Protein AF-A0A9D7FBW6-F1 (afdb_monomer_lite)

pLDDT: mean 86.37, std 13.28, range [43.0, 98.12]

Organism: NCBI:txid2954373

Structure (mmCIF, N/CA/C/O backbone):
data_AF-A0A9D7FBW6-F1
#
_entry.id   AF-A0A9D7FBW6-F1
#
loop_
_atom_site.group_PDB
_atom_site.id
_atom_site.type_symbol
_atom_site.label_atom_id
_atom_site.label_alt_id
_atom_site.label_comp_id
_atom_site.label_asym_id
_atom_site.label_entity_id
_atom_site.label_seq_id
_atom_site.pdbx_PDB_ins_code
_atom_site.Cartn_x
_atom_site.Cartn_y
_atom_site.Cartn_z
_atom_site.occupancy
_atom_site.B_iso_or_equiv
_atom_site.auth_seq_id
_atom_site.auth_comp_id
_atom_site.auth_asym_id
_atom_site.auth_atom_id
_atom_site.pdbx_PDB_model_num
ATOM 1 N N . MET A 1 1 ? -40.666 -3.363 36.507 1.00 74.50 1 MET A N 1
ATOM 2 C CA . MET A 1 1 ? -39.398 -3.289 37.271 1.00 74.50 1 MET A CA 1
ATOM 3 C C . MET A 1 1 ? -39.360 -4.441 38.261 1.00 74.50 1 MET A C 1
ATOM 5 O O . MET A 1 1 ? -40.333 -4.616 38.982 1.00 74.50 1 MET A O 1
ATOM 9 N N . SER A 1 2 ? -38.295 -5.245 38.269 1.00 89.31 2 SER A N 1
ATOM 10 C CA . SER A 1 2 ? -38.142 -6.393 39.184 1.00 89.31 2 SER A CA 1
ATOM 11 C C . SER A 1 2 ? -36.903 -6.223 40.062 1.00 89.31 2 SER A C 1
ATOM 13 O O . SER A 1 2 ? -35.940 -5.579 39.654 1.00 89.31 2 SER A O 1
ATOM 15 N N . LEU A 1 3 ? -36.913 -6.765 41.280 1.00 92.81 3 LEU A N 1
ATOM 16 C CA . LEU A 1 3 ? -35.706 -6.836 42.105 1.00 92.81 3 LEU A CA 1
ATOM 17 C C . LEU A 1 3 ? -34.850 -8.021 41.649 1.00 92.81 3 LEU A C 1
ATOM 19 O O . LEU A 1 3 ? -35.358 -9.124 41.463 1.00 92.81 3 LEU A O 1
ATOM 23 N N . ALA A 1 4 ? -33.549 -7.793 41.482 1.00 94.25 4 ALA A N 1
ATOM 24 C CA . ALA A 1 4 ? -32.591 -8.817 41.085 1.00 94.25 4 ALA A CA 1
ATOM 25 C C . ALA A 1 4 ? -31.288 -8.710 41.879 1.00 94.25 4 ALA A C 1
ATOM 27 O O . ALA A 1 4 ? -30.944 -7.649 42.395 1.00 94.25 4 ALA A O 1
ATOM 28 N N . THR A 1 5 ? -30.537 -9.805 41.937 1.00 96.81 5 THR A N 1
ATOM 29 C CA . THR A 1 5 ? -29.216 -9.857 42.571 1.00 96.81 5 THR A CA 1
ATOM 30 C C . THR A 1 5 ? -28.131 -9.621 41.526 1.00 96.81 5 THR A C 1
ATOM 32 O O . THR A 1 5 ? -28.126 -10.255 40.470 1.00 96.81 5 THR A O 1
ATOM 35 N N . CYS A 1 6 ? -27.215 -8.692 41.794 1.00 96.38 6 CYS A N 1
ATOM 36 C CA . CYS A 1 6 ? -26.086 -8.412 40.914 1.00 96.38 6 CYS A CA 1
ATOM 37 C C . CYS A 1 6 ? -25.123 -9.604 40.885 1.00 96.38 6 CYS A C 1
ATOM 39 O O . CYS A 1 6 ? -24.590 -9.982 41.927 1.00 96.38 6 CYS A O 1
ATOM 41 N N . SER A 1 7 ? -24.809 -10.123 39.696 1.00 95.69 7 SER A N 1
ATOM 42 C CA . SER A 1 7 ? -23.882 -11.256 39.544 1.00 95.69 7 SER A CA 1
ATOM 43 C C . SER A 1 7 ? -22.417 -10.933 39.877 1.00 95.69 7 SER A C 1
ATOM 45 O O . SER A 1 7 ? -21.581 -11.825 39.853 1.00 95.69 7 SER A O 1
ATOM 47 N N . THR A 1 8 ? -22.077 -9.664 40.132 1.00 96.12 8 THR A N 1
ATOM 48 C CA . THR A 1 8 ? -20.700 -9.220 40.420 1.00 96.12 8 THR A CA 1
ATOM 49 C C . THR A 1 8 ? -20.472 -8.894 41.892 1.00 96.12 8 THR A C 1
ATOM 51 O O . THR A 1 8 ? -19.405 -9.192 42.409 1.00 96.12 8 THR A O 1
ATOM 54 N N . CYS A 1 9 ? -21.433 -8.254 42.566 1.00 96.50 9 CYS A N 1
ATOM 55 C CA . CYS A 1 9 ? -21.274 -7.836 43.965 1.00 96.50 9 CYS A CA 1
ATOM 56 C C . CYS A 1 9 ? -22.285 -8.460 44.930 1.00 96.50 9 CYS A C 1
ATOM 58 O O . CYS A 1 9 ? -22.212 -8.185 46.119 1.00 96.50 9 CYS A O 1
ATOM 60 N N . GLY A 1 10 ? -23.261 -9.233 44.445 1.00 95.50 10 GLY A N 1
ATOM 61 C CA . GLY A 1 10 ? -24.286 -9.850 45.293 1.00 95.50 10 GLY A CA 1
ATOM 62 C C . GLY A 1 10 ? -25.357 -8.891 45.831 1.00 95.50 10 GLY A C 1
ATOM 63 O O . GLY A 1 10 ? -26.337 -9.344 46.412 1.00 95.50 10 GLY A O 1
ATOM 64 N N . ASN A 1 11 ? -25.241 -7.577 45.609 1.00 95.94 11 ASN A N 1
ATOM 65 C CA . ASN A 1 11 ? -26.254 -6.623 46.065 1.00 95.94 11 ASN A CA 1
ATOM 66 C C . ASN A 1 11 ? -27.543 -6.724 45.246 1.00 95.94 11 ASN A C 1
ATOM 68 O O . ASN A 1 11 ? -27.515 -6.928 44.026 1.00 95.94 11 ASN A O 1
ATOM 72 N N . ARG A 1 12 ? -28.679 -6.494 45.912 1.00 96.00 12 ARG A N 1
ATOM 73 C CA . ARG A 1 12 ? -29.970 -6.321 45.242 1.00 96.00 12 ARG A CA 1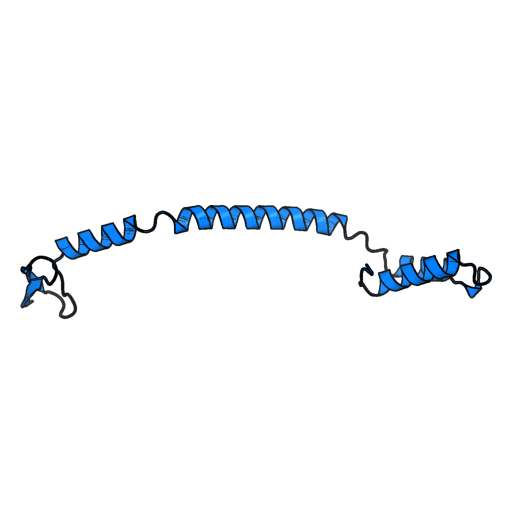
ATOM 74 C C . ARG A 1 12 ? -29.996 -4.986 44.496 1.00 96.00 12 ARG A C 1
ATOM 76 O O . ARG A 1 12 ? -29.521 -3.974 45.006 1.00 96.00 12 ARG A O 1
ATOM 83 N N . TYR A 1 13 ? -30.544 -4.982 43.289 1.00 95.75 13 TYR A N 1
ATOM 84 C CA . TYR A 1 13 ? -30.757 -3.779 42.489 1.00 95.75 13 TYR A CA 1
ATOM 85 C C . TYR A 1 13 ? -32.081 -3.867 41.731 1.00 95.75 13 TYR A C 1
ATOM 87 O O . TYR A 1 13 ? -32.627 -4.951 41.508 1.00 95.75 13 TYR A O 1
ATOM 95 N N . GLN A 1 14 ? -32.592 -2.707 41.330 1.00 95.38 14 GLN A N 1
ATOM 96 C CA . GLN A 1 14 ? -33.779 -2.612 40.497 1.00 95.38 14 GLN A CA 1
ATOM 97 C C . GLN A 1 14 ? -33.410 -2.931 39.047 1.00 95.38 14 GLN A C 1
ATOM 99 O O . GLN A 1 14 ? -32.649 -2.207 38.404 1.00 95.38 14 GLN A O 1
ATOM 104 N N . ARG A 1 15 ? -33.942 -4.042 38.546 1.00 93.25 15 ARG A N 1
ATOM 105 C CA . ARG A 1 15 ? -33.847 -4.463 37.155 1.00 93.25 15 ARG A CA 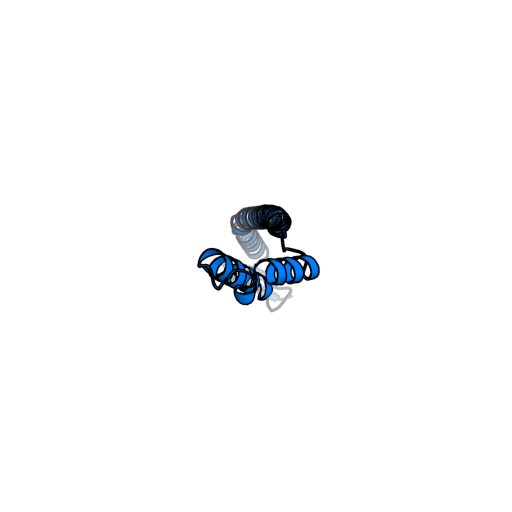1
ATOM 106 C C . ARG A 1 15 ? -35.001 -3.825 36.382 1.00 93.25 15 ARG A C 1
ATOM 108 O O . ARG A 1 15 ? -36.161 -4.235 36.495 1.00 93.25 15 ARG A O 1
ATOM 115 N N . ASP A 1 16 ? -34.665 -2.786 35.634 1.00 92.75 16 ASP A N 1
ATOM 116 C CA . ASP A 1 16 ? -35.532 -2.136 34.650 1.00 92.75 16 ASP A CA 1
ATOM 117 C C . ASP A 1 16 ? -35.657 -2.978 33.375 1.00 92.75 16 ASP A C 1
ATOM 119 O O . ASP A 1 16 ? -36.758 -3.120 32.863 1.00 92.75 16 ASP A O 1
ATOM 123 N N . GLU A 1 17 ? -34.572 -3.634 32.956 1.00 92.12 17 GLU A N 1
ATOM 124 C CA . GLU A 1 17 ? -34.529 -4.452 31.739 1.00 92.12 17 GLU A CA 1
ATOM 125 C C . GLU A 1 17 ? -34.128 -5.916 32.008 1.00 92.12 17 GLU A C 1
ATOM 127 O O . GLU A 1 17 ? -33.170 -6.160 32.754 1.00 92.12 17 GLU A O 1
ATOM 132 N N . PRO A 1 18 ? -34.777 -6.917 31.377 1.00 91.12 18 PRO A N 1
ATOM 133 C CA . PRO A 1 18 ? -34.573 -8.339 31.677 1.00 91.12 18 PRO A CA 1
ATOM 134 C C . PRO A 1 18 ? -33.146 -8.831 31.396 1.00 91.12 18 PRO A C 1
ATOM 136 O O . PRO A 1 18 ? -32.655 -9.735 32.072 1.00 91.12 18 PRO A O 1
ATOM 139 N N . TRP A 1 19 ? -32.451 -8.215 30.439 1.00 92.25 19 TRP A N 1
ATOM 140 C CA . TRP A 1 19 ? -31.085 -8.577 30.055 1.00 92.25 19 TRP A CA 1
ATOM 141 C C . TRP A 1 19 ? -30.011 -8.042 31.015 1.00 92.25 19 TRP A C 1
ATOM 143 O O . TRP A 1 19 ? -28.859 -8.486 30.955 1.00 92.25 19 TRP A O 1
ATOM 153 N N . LYS A 1 20 ? -30.338 -7.109 31.922 1.00 92.31 20 LYS A N 1
ATOM 154 C CA . LYS A 1 20 ? -29.354 -6.586 32.877 1.00 92.31 20 LYS A CA 1
ATOM 155 C C . LYS A 1 20 ? -29.056 -7.634 33.939 1.00 92.31 20 LYS A C 1
ATOM 157 O O . LYS A 1 20 ? -29.939 -8.016 34.705 1.00 92.31 20 LYS A O 1
ATOM 162 N N . ARG A 1 21 ? -27.789 -8.049 34.012 1.00 94.56 21 ARG A N 1
ATOM 163 C CA . ARG A 1 21 ? -27.267 -9.032 34.985 1.00 94.56 21 ARG A CA 1
ATOM 164 C C . ARG A 1 21 ? -26.493 -8.401 36.149 1.00 94.56 21 ARG A C 1
ATOM 166 O O . ARG A 1 21 ? -26.256 -9.054 37.162 1.00 94.56 21 ARG A O 1
ATOM 173 N N . THR A 1 22 ? -26.091 -7.139 36.011 1.00 95.81 22 THR A N 1
ATOM 174 C CA . THR A 1 22 ? -25.280 -6.414 36.995 1.00 95.81 22 THR A CA 1
ATOM 175 C C . THR A 1 22 ? -25.927 -5.089 37.380 1.00 95.81 22 THR A C 1
ATOM 177 O O . THR A 1 22 ? -26.669 -4.491 36.600 1.00 95.81 22 THR A O 1
ATOM 180 N N . CYS A 1 23 ? -25.633 -4.617 38.592 1.00 95.44 23 CYS A N 1
ATOM 181 C CA . CYS A 1 23 ? -26.073 -3.304 39.049 1.00 95.44 23 CYS A CA 1
ATOM 182 C C . CYS A 1 23 ? -25.304 -2.174 38.338 1.00 95.44 23 CYS A C 1
ATOM 184 O O . CYS A 1 23 ? -24.183 -2.364 37.852 1.00 95.44 23 CYS A O 1
ATOM 186 N N . LEU A 1 24 ? -25.890 -0.970 38.318 1.00 93.75 24 LEU A N 1
ATOM 187 C CA . LEU A 1 24 ? -25.309 0.205 37.659 1.00 93.75 24 LEU A CA 1
ATOM 188 C C . LEU A 1 24 ? -23.868 0.527 38.123 1.00 93.75 24 LEU A C 1
ATOM 190 O O . LEU A 1 24 ? -23.031 0.782 37.255 1.00 93.75 24 LEU A O 1
ATOM 194 N N . PRO A 1 25 ? -23.521 0.474 39.428 1.00 95.56 25 PRO A N 1
ATOM 195 C CA . PRO A 1 25 ? -22.140 0.670 39.877 1.00 95.56 25 PRO A CA 1
ATOM 196 C C . PRO A 1 25 ? -21.151 -0.341 39.279 1.00 95.56 25 PRO A C 1
ATOM 198 O O . PRO A 1 25 ? -20.106 0.053 38.762 1.00 95.56 25 PRO A O 1
ATOM 201 N N . CYS A 1 26 ? -21.490 -1.636 39.292 1.00 95.75 26 CYS A N 1
ATOM 202 C CA . CYS A 1 26 ? -20.640 -2.688 38.726 1.00 95.75 26 CYS A CA 1
ATOM 203 C C . CYS A 1 26 ? -20.483 -2.536 37.210 1.00 95.75 26 CYS A C 1
ATOM 205 O O . CYS A 1 26 ? -19.375 -2.683 36.692 1.00 95.75 26 CYS A O 1
ATOM 207 N N . TRP A 1 27 ? -21.559 -2.185 36.501 1.00 94.38 27 TRP A N 1
ATOM 208 C CA . TRP A 1 27 ? -21.497 -1.899 35.068 1.00 94.38 27 TRP A CA 1
ATOM 209 C C . TRP A 1 27 ? -20.598 -0.693 34.758 1.00 94.38 27 TRP A C 1
ATOM 211 O O . TRP A 1 27 ? -19.720 -0.801 33.903 1.00 94.38 27 TRP A O 1
ATOM 221 N N . LYS A 1 28 ? -20.736 0.423 35.494 1.00 94.69 28 LYS A N 1
ATOM 222 C CA . LYS A 1 28 ? -19.879 1.614 35.332 1.00 94.69 28 LYS A CA 1
ATOM 223 C C . LYS A 1 28 ? -18.408 1.292 35.595 1.00 94.69 28 LYS A C 1
ATOM 225 O O . LYS A 1 28 ? -17.548 1.723 34.831 1.00 94.69 28 LYS A O 1
ATOM 230 N N . LYS A 1 29 ? -18.116 0.516 36.647 1.00 94.44 29 LYS A N 1
ATOM 231 C CA . LYS A 1 29 ? -16.750 0.078 36.974 1.00 94.44 29 LYS A CA 1
ATOM 232 C C . LYS A 1 29 ? -16.147 -0.745 35.833 1.00 94.44 29 LYS A C 1
ATOM 234 O O . LYS A 1 29 ? -15.031 -0.459 35.411 1.00 94.44 29 LYS A O 1
ATOM 239 N N . ARG A 1 30 ? -16.905 -1.706 35.290 1.00 92.00 30 ARG A N 1
ATOM 240 C CA . ARG A 1 30 ? -16.469 -2.522 34.147 1.00 92.00 30 ARG A CA 1
ATOM 241 C C . ARG A 1 30 ? -16.240 -1.674 32.897 1.00 92.00 30 ARG A C 1
ATOM 243 O O . ARG A 1 30 ? -15.206 -1.815 32.264 1.00 92.00 30 ARG A O 1
ATOM 250 N N . LYS A 1 31 ? -17.150 -0.749 32.580 1.00 89.25 31 LYS A N 1
ATOM 251 C CA . LYS A 1 31 ? -17.015 0.135 31.412 1.00 89.25 31 LYS A CA 1
ATOM 252 C C . LYS A 1 31 ? -15.802 1.057 31.493 1.00 89.25 31 LYS A C 1
ATOM 254 O O . LYS A 1 31 ? -15.122 1.233 30.490 1.00 89.25 31 LYS A O 1
ATOM 259 N N . ARG A 1 32 ? -15.489 1.587 32.679 1.00 86.38 32 ARG A N 1
ATOM 260 C CA . ARG A 1 32 ? -14.251 2.352 32.894 1.00 86.38 32 ARG A CA 1
ATOM 261 C C . ARG A 1 32 ? -13.006 1.485 32.740 1.00 86.38 32 ARG A C 1
ATOM 263 O O . ARG A 1 32 ? -12.038 1.943 32.153 1.00 86.38 32 ARG A O 1
ATOM 270 N N . ALA A 1 33 ? -13.031 0.244 33.229 1.00 83.94 33 ALA A N 1
ATOM 271 C CA . ALA A 1 33 ? -11.930 -0.691 33.016 1.00 83.94 33 ALA A CA 1
ATOM 272 C C . ALA A 1 33 ? -11.748 -1.004 31.521 1.00 83.94 33 ALA A C 1
ATOM 274 O O . ALA A 1 33 ? -10.635 -0.890 31.030 1.00 83.94 33 ALA A O 1
ATOM 275 N N . GLU A 1 34 ? -12.825 -1.295 30.782 1.00 81.50 34 GLU A N 1
ATOM 276 C CA . GLU A 1 34 ? -12.798 -1.496 29.322 1.00 81.50 34 GLU A CA 1
ATOM 277 C C . GLU A 1 34 ? -12.201 -0.272 28.592 1.00 81.50 34 GLU A C 1
ATOM 279 O O . GLU A 1 34 ? -11.327 -0.431 27.745 1.00 81.50 34 GLU A O 1
ATOM 284 N N . GLN A 1 35 ? -12.604 0.950 28.962 1.00 72.62 35 GLN A N 1
ATOM 285 C CA . GLN A 1 35 ? -12.067 2.194 28.388 1.00 72.62 35 GLN A CA 1
ATOM 286 C C . GLN A 1 35 ? -10.587 2.425 28.734 1.00 72.62 35 GLN A C 1
ATOM 288 O O . GLN A 1 35 ? -9.806 2.804 27.866 1.00 72.62 35 GLN A O 1
ATOM 293 N N . ASN A 1 36 ? -10.186 2.149 29.976 1.00 67.62 36 ASN A N 1
ATOM 294 C CA . ASN A 1 36 ? -8.802 2.298 30.435 1.00 67.62 36 ASN A CA 1
ATOM 295 C C . ASN A 1 36 ? -7.879 1.157 29.975 1.00 67.62 36 ASN A C 1
ATOM 297 O O . ASN A 1 36 ? -6.668 1.286 30.111 1.00 67.62 36 ASN A O 1
ATOM 301 N N . SER A 1 37 ? -8.422 0.055 29.443 1.00 63.28 37 SER A N 1
ATOM 302 C CA . SER A 1 37 ? -7.651 -1.065 28.872 1.00 63.28 37 SER A CA 1
ATOM 303 C C . SER A 1 37 ? -7.284 -0.846 27.400 1.00 63.28 37 SER A C 1
ATOM 305 O O . SER A 1 37 ? -6.525 -1.632 26.841 1.00 63.28 37 SER A O 1
ATOM 307 N N . ALA A 1 38 ? -7.786 0.220 26.766 1.00 58.84 38 ALA A N 1
ATOM 308 C CA . ALA A 1 38 ? -7.504 0.558 25.370 1.00 58.84 38 ALA A CA 1
ATOM 309 C C . ALA A 1 38 ? -6.359 1.582 25.089 1.00 58.84 38 ALA A C 1
ATOM 311 O O . ALA A 1 38 ? -6.381 2.170 24.004 1.00 58.84 38 ALA A O 1
ATOM 312 N N . PRO A 1 39 ? -5.356 1.853 25.963 1.00 53.69 39 PRO A N 1
ATOM 313 C CA . PRO A 1 39 ? -4.376 2.911 25.707 1.00 53.69 39 PRO A CA 1
ATOM 314 C C . PRO A 1 39 ? -3.228 2.509 24.763 1.00 53.69 39 PRO A C 1
ATOM 316 O O . PRO A 1 39 ? -2.546 3.400 24.268 1.00 53.69 39 PRO A O 1
ATOM 319 N N . GLY A 1 40 ? -3.027 1.218 24.462 1.00 54.25 40 GLY A N 1
ATOM 320 C CA . GLY A 1 40 ? -1.985 0.776 23.516 1.00 54.25 40 GLY A CA 1
ATOM 321 C C . GLY A 1 40 ? -2.383 1.022 22.060 1.00 54.25 40 GLY A C 1
ATOM 322 O O . GLY A 1 40 ? -1.805 1.854 21.362 1.00 54.25 40 GLY A O 1
ATOM 323 N N . THR A 1 41 ? -3.497 0.418 21.638 1.00 59.91 41 THR A N 1
ATOM 324 C CA . THR A 1 41 ? -3.935 0.372 20.233 1.00 59.91 41 THR A CA 1
ATOM 325 C C . THR A 1 41 ? -4.023 1.726 19.532 1.00 59.91 41 THR A C 1
ATOM 327 O O . THR A 1 41 ? -3.841 1.789 18.323 1.00 59.91 41 THR A O 1
ATOM 330 N N . SER A 1 42 ? -4.303 2.814 20.252 1.00 71.31 42 SER A N 1
ATOM 331 C CA . SER A 1 42 ? -4.431 4.143 19.645 1.00 71.31 42 SER A CA 1
ATOM 332 C C . SER A 1 42 ? -3.072 4.762 19.287 1.00 71.31 42 SER A C 1
ATOM 334 O O . SER A 1 42 ? -2.925 5.363 18.222 1.00 71.31 42 SER A O 1
ATOM 336 N N . ASN A 1 43 ? -2.053 4.588 20.137 1.00 82.25 43 ASN A N 1
ATOM 337 C CA . ASN A 1 43 ? -0.741 5.203 19.927 1.00 82.25 43 ASN A CA 1
ATOM 338 C C . ASN A 1 43 ? 0.074 4.438 18.879 1.00 82.25 43 ASN A C 1
ATOM 340 O O . ASN A 1 43 ? 0.634 5.050 17.969 1.00 82.25 43 ASN A O 1
ATOM 344 N N . GLU A 1 44 ? 0.088 3.104 18.953 1.00 86.12 44 GLU A N 1
ATOM 345 C CA . GLU A 1 44 ? 0.744 2.282 17.931 1.00 86.12 44 GLU A CA 1
ATOM 346 C C . GLU A 1 44 ? 0.086 2.450 16.557 1.00 86.12 44 GLU A C 1
ATOM 348 O O . GLU A 1 44 ? 0.788 2.575 15.554 1.00 86.12 44 GLU A O 1
ATOM 353 N N . LEU A 1 45 ? -1.248 2.538 16.496 1.00 86.06 45 LEU A N 1
ATOM 354 C CA . LEU A 1 45 ? -1.958 2.785 15.241 1.00 86.06 45 LEU A CA 1
ATOM 355 C C . LEU A 1 45 ? -1.637 4.168 14.668 1.00 86.06 45 LEU A C 1
ATOM 357 O O . LEU A 1 45 ? -1.472 4.304 13.456 1.00 86.06 45 LEU A O 1
ATOM 361 N N . LEU A 1 46 ? -1.531 5.193 15.517 1.00 89.81 46 LEU A N 1
ATOM 362 C CA . LEU A 1 46 ? -1.130 6.528 15.082 1.00 89.81 46 LEU A CA 1
ATOM 363 C C . LEU A 1 46 ? 0.295 6.519 14.515 1.00 89.81 46 LEU A C 1
ATOM 365 O O . LEU A 1 46 ? 0.514 7.048 13.427 1.00 89.81 46 LEU A O 1
ATOM 369 N N . LYS A 1 47 ? 1.242 5.869 15.202 1.00 93.50 47 LYS A N 1
ATOM 370 C CA . LYS A 1 47 ? 2.621 5.695 14.717 1.00 93.50 47 LYS A CA 1
ATOM 371 C C . LYS A 1 47 ? 2.657 4.968 13.376 1.00 93.50 47 LYS A C 1
ATOM 373 O O . LYS A 1 47 ? 3.286 5.454 12.443 1.00 93.50 47 LYS A O 1
ATOM 378 N N . ALA A 1 48 ? 1.930 3.859 13.254 1.00 92.69 48 ALA A N 1
ATOM 379 C CA . ALA A 1 48 ? 1.853 3.098 12.013 1.00 92.69 48 ALA A CA 1
ATOM 380 C C . ALA A 1 48 ? 1.274 3.935 10.859 1.00 92.69 48 ALA A C 1
ATOM 382 O O . ALA A 1 48 ? 1.794 3.897 9.747 1.00 92.69 48 ALA A O 1
ATOM 383 N N . ARG A 1 49 ? 0.235 4.741 11.116 1.00 95.62 49 ARG A N 1
ATOM 384 C CA . ARG A 1 49 ? -0.340 5.652 10.111 1.00 95.62 49 ARG A CA 1
ATOM 385 C C . ARG A 1 49 ? 0.651 6.721 9.660 1.00 95.62 49 ARG A C 1
ATOM 387 O O . ARG A 1 49 ? 0.732 6.992 8.466 1.00 95.62 49 ARG A O 1
ATOM 394 N N . LEU A 1 50 ? 1.396 7.310 10.593 1.00 97.69 50 LEU A N 1
ATOM 395 C CA . LEU A 1 50 ? 2.434 8.291 10.271 1.00 97.69 50 LEU A CA 1
ATOM 396 C C . LEU A 1 50 ? 3.553 7.667 9.428 1.00 97.69 50 LEU A C 1
ATOM 398 O O . LEU A 1 50 ? 3.978 8.269 8.444 1.00 97.69 50 LEU A O 1
ATOM 402 N N . GLU A 1 51 ? 3.976 6.447 9.760 1.00 97.75 51 GLU A N 1
ATOM 403 C CA . GLU A 1 51 ? 5.010 5.736 9.002 1.00 97.75 51 GLU A CA 1
ATOM 404 C C . GLU A 1 51 ? 4.552 5.417 7.572 1.00 97.75 51 GLU A C 1
ATOM 406 O O . GLU A 1 51 ? 5.289 5.651 6.616 1.00 97.75 51 GLU A O 1
ATOM 411 N N . ILE A 1 52 ? 3.301 4.973 7.400 1.00 97.94 52 ILE A N 1
ATOM 412 C CA . ILE A 1 52 ? 2.717 4.737 6.070 1.00 9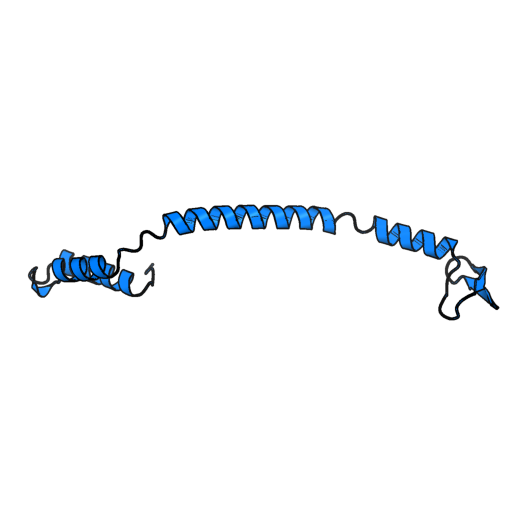7.94 52 ILE A CA 1
ATOM 413 C C . ILE A 1 52 ? 2.749 6.014 5.226 1.00 97.94 52 ILE A C 1
ATOM 415 O O . ILE A 1 52 ? 3.152 5.962 4.065 1.00 97.94 52 ILE A O 1
ATOM 419 N N . LEU A 1 53 ? 2.363 7.159 5.796 1.00 98.12 53 LEU A N 1
ATOM 420 C CA . LEU A 1 53 ? 2.380 8.437 5.078 1.00 98.12 53 LEU A CA 1
ATOM 421 C C . LEU A 1 53 ? 3.798 8.826 4.643 1.00 98.12 53 LEU A C 1
ATOM 423 O O . LEU A 1 53 ? 3.998 9.262 3.508 1.00 98.12 53 LEU A O 1
ATOM 427 N N . LYS A 1 54 ? 4.786 8.630 5.519 1.00 98.00 54 LYS A N 1
ATOM 428 C CA . LYS A 1 54 ? 6.195 8.911 5.223 1.00 98.00 54 LYS A CA 1
ATOM 429 C C . LYS A 1 54 ? 6.714 8.041 4.077 1.00 98.00 54 LYS A C 1
ATOM 431 O O . LYS A 1 54 ? 7.268 8.567 3.114 1.00 98.00 54 LYS A O 1
ATOM 436 N N . LEU A 1 55 ? 6.475 6.732 4.146 1.00 97.31 55 LEU A N 1
ATOM 437 C CA . LEU A 1 55 ? 6.898 5.788 3.109 1.00 97.31 55 LEU A CA 1
ATOM 438 C C . LEU A 1 55 ? 6.201 6.054 1.770 1.00 97.31 55 LEU A C 1
ATOM 440 O O . LEU A 1 55 ? 6.823 5.954 0.715 1.00 97.31 55 LEU A O 1
ATOM 444 N N . GLN A 1 56 ? 4.921 6.434 1.787 1.00 97.69 56 GLN A N 1
ATOM 445 C CA . GLN A 1 56 ? 4.197 6.820 0.573 1.00 97.69 56 GLN A CA 1
ATOM 446 C C . GLN A 1 56 ? 4.792 8.074 -0.076 1.00 97.69 56 GLN A C 1
ATOM 448 O O . GLN A 1 56 ? 4.939 8.110 -1.300 1.00 97.69 56 GLN A O 1
ATOM 453 N N . ALA A 1 57 ? 5.172 9.076 0.722 1.00 96.50 57 ALA A N 1
ATOM 454 C CA . ALA A 1 57 ? 5.841 10.272 0.220 1.00 96.50 57 ALA A CA 1
ATOM 455 C C . ALA A 1 57 ? 7.205 9.931 -0.405 1.00 96.50 57 ALA A C 1
ATOM 457 O O . ALA A 1 57 ? 7.484 10.344 -1.531 1.00 96.50 57 ALA A O 1
ATOM 458 N N . GLU A 1 58 ? 8.016 9.113 0.263 1.00 95.81 58 GLU A N 1
ATOM 459 C CA . GLU A 1 58 ? 9.321 8.680 -0.248 1.00 95.81 58 GLU A CA 1
ATOM 460 C C . GLU A 1 58 ? 9.194 7.878 -1.554 1.00 95.81 58 GLU A C 1
ATOM 462 O O . GLU A 1 58 ? 9.856 8.191 -2.546 1.00 95.81 58 GLU A O 1
ATOM 467 N N . LEU A 1 59 ? 8.261 6.920 -1.612 1.00 94.44 59 LEU A N 1
ATOM 468 C CA . LEU A 1 59 ? 7.959 6.177 -2.838 1.00 94.44 59 LEU A CA 1
ATOM 469 C C . LEU A 1 59 ? 7.492 7.089 -3.972 1.00 94.44 59 LEU A C 1
ATOM 471 O O . LEU A 1 59 ? 7.813 6.823 -5.128 1.00 94.44 59 LEU A O 1
ATOM 475 N N . SER A 1 60 ? 6.737 8.148 -3.674 1.00 91.62 60 SER A N 1
ATOM 476 C CA . SER A 1 60 ? 6.286 9.093 -4.700 1.00 91.62 60 SER A CA 1
ATOM 477 C C . SER A 1 60 ? 7.462 9.846 -5.336 1.00 91.62 60 SER A C 1
ATOM 479 O O . SER A 1 60 ? 7.544 9.927 -6.562 1.00 91.62 60 SER A O 1
ATOM 481 N N . VAL A 1 61 ? 8.424 10.298 -4.523 1.00 90.00 61 VAL A N 1
ATOM 482 C CA . VAL A 1 61 ? 9.643 10.977 -4.984 1.00 90.00 61 VAL A CA 1
ATOM 483 C C . VAL A 1 61 ? 10.514 10.022 -5.790 1.00 90.00 61 VAL A C 1
ATOM 485 O O . VAL A 1 61 ? 10.942 10.357 -6.896 1.00 90.00 61 VAL A O 1
ATOM 488 N N . LEU A 1 62 ? 10.735 8.809 -5.276 1.00 87.69 62 LEU A N 1
ATOM 489 C CA . LEU A 1 62 ? 11.521 7.795 -5.972 1.00 87.69 62 LEU A CA 1
ATOM 490 C C . LEU A 1 62 ? 10.881 7.417 -7.305 1.00 87.69 62 LEU A C 1
ATOM 492 O O . LEU A 1 62 ? 11.578 7.347 -8.312 1.00 87.69 62 LEU A O 1
ATOM 496 N N . ARG A 1 63 ? 9.559 7.239 -7.359 1.00 86.19 63 ARG A N 1
ATOM 497 C CA . ARG A 1 63 ? 8.852 6.961 -8.616 1.00 86.19 63 ARG A CA 1
ATOM 498 C C . ARG A 1 63 ? 9.043 8.083 -9.627 1.00 86.19 63 ARG A C 1
ATOM 500 O O . ARG A 1 63 ? 9.405 7.776 -10.754 1.00 86.19 63 ARG A O 1
ATOM 507 N N . LEU A 1 64 ? 8.896 9.347 -9.229 1.00 78.50 64 LEU A N 1
ATOM 508 C CA . LEU A 1 64 ? 9.161 10.491 -10.113 1.00 78.50 64 LEU A CA 1
ATOM 509 C C . LEU A 1 64 ? 10.619 10.528 -10.605 1.00 78.50 64 LEU A C 1
ATOM 511 O O . LEU A 1 64 ? 10.879 10.844 -11.766 1.00 78.50 64 LEU A O 1
ATOM 515 N N . ALA A 1 65 ? 11.579 10.159 -9.756 1.00 74.69 65 ALA A N 1
ATOM 516 C CA . ALA A 1 65 ? 12.979 10.038 -10.159 1.00 74.69 65 ALA A CA 1
ATOM 517 C C . ALA A 1 65 ? 13.217 8.849 -11.115 1.00 74.69 65 ALA A C 1
ATOM 519 O O . ALA A 1 65 ? 14.061 8.931 -12.009 1.00 74.69 65 ALA A O 1
ATOM 520 N N . THR A 1 66 ? 12.452 7.764 -10.955 1.00 67.75 66 THR A N 1
ATOM 521 C CA . THR A 1 66 ? 12.579 6.516 -11.729 1.00 67.75 66 THR A CA 1
ATOM 522 C C . THR A 1 66 ? 11.767 6.545 -13.029 1.00 67.75 66 THR A C 1
ATOM 524 O O . THR A 1 66 ? 12.057 5.779 -13.943 1.00 67.75 66 THR A O 1
ATOM 527 N N . THR A 1 67 ? 10.823 7.479 -13.199 1.00 56.03 67 THR A N 1
ATOM 528 C CA . THR A 1 67 ? 10.091 7.707 -14.462 1.00 56.03 67 THR A CA 1
ATOM 529 C C . THR A 1 67 ? 10.944 8.316 -15.581 1.00 56.03 67 THR A C 1
ATOM 531 O O . THR A 1 67 ? 10.410 8.871 -16.537 1.00 56.03 67 THR A O 1
ATOM 534 N N . ARG A 1 68 ? 12.272 8.154 -15.545 1.00 60.62 68 ARG A N 1
ATOM 535 C CA . ARG A 1 68 ? 13.146 8.347 -16.713 1.00 60.62 68 ARG A CA 1
ATOM 536 C C . ARG A 1 68 ? 12.985 7.193 -17.713 1.00 60.62 68 ARG A C 1
ATOM 538 O O . ARG A 1 68 ? 13.965 6.624 -18.185 1.00 60.62 68 ARG A O 1
ATOM 545 N N . ALA A 1 69 ? 11.742 6.834 -18.022 1.00 70.06 69 ALA A N 1
ATOM 546 C CA . ALA A 1 69 ? 11.441 5.975 -19.149 1.00 70.06 69 ALA A CA 1
ATOM 547 C C . ALA A 1 69 ? 11.836 6.741 -20.416 1.00 70.06 69 ALA A C 1
ATOM 549 O O . ALA A 1 69 ? 11.414 7.881 -20.617 1.00 70.06 69 ALA A O 1
ATOM 550 N N . ILE A 1 70 ? 12.685 6.138 -21.247 1.00 78.38 70 ILE A N 1
ATOM 551 C CA . ILE A 1 70 ? 12.987 6.684 -22.570 1.00 78.38 70 ILE A CA 1
ATOM 552 C C . ILE A 1 70 ? 11.657 6.744 -23.326 1.00 78.38 70 ILE A C 1
ATOM 554 O O . ILE A 1 70 ? 10.949 5.739 -23.400 1.00 78.38 70 ILE A O 1
ATOM 558 N N . GLU A 1 71 ? 11.310 7.918 -23.855 1.00 83.88 71 GLU A N 1
ATOM 559 C CA . GLU A 1 71 ? 10.091 8.100 -24.646 1.00 83.88 71 GLU A CA 1
ATOM 560 C C . GLU A 1 71 ? 10.030 7.022 -25.754 1.00 83.88 71 GLU A C 1
ATOM 562 O O . GLU A 1 71 ? 11.054 6.768 -26.397 1.00 83.88 71 GLU A O 1
ATOM 567 N N . PRO A 1 72 ? 8.890 6.331 -25.964 1.00 83.31 72 PRO A N 1
ATOM 568 C CA . PRO A 1 72 ? 8.814 5.177 -26.866 1.00 83.31 72 PRO A CA 1
ATOM 569 C C . PRO A 1 72 ? 9.326 5.433 -28.292 1.00 83.31 72 PRO A C 1
ATOM 571 O O . PRO A 1 72 ? 9.971 4.559 -28.883 1.00 83.31 72 PRO A O 1
ATOM 574 N N . GLY A 1 73 ? 9.075 6.622 -28.845 1.00 86.62 73 GLY A N 1
ATOM 575 C CA . GLY A 1 73 ? 9.610 7.064 -30.131 1.00 86.62 73 GLY A CA 1
ATOM 576 C C . GLY A 1 73 ? 11.135 7.187 -30.125 1.00 86.62 73 GLY A C 1
ATOM 577 O O . GLY A 1 73 ? 11.799 6.641 -31.014 1.00 86.62 73 GLY A O 1
ATOM 578 N N . MET A 1 74 ? 11.701 7.825 -29.101 1.00 90.06 74 MET A N 1
ATOM 579 C CA . MET A 1 74 ? 13.149 7.944 -28.895 1.00 90.06 74 MET A CA 1
ATOM 580 C C . MET A 1 74 ? 13.810 6.575 -28.688 1.00 90.06 74 MET A C 1
ATOM 582 O O . MET A 1 74 ? 14.863 6.297 -29.261 1.00 90.06 74 MET A O 1
ATOM 586 N N . LEU A 1 75 ? 13.164 5.667 -27.953 1.00 90.94 75 LEU A N 1
ATOM 587 C CA . LEU A 1 75 ? 13.648 4.299 -27.769 1.00 90.94 75 LEU A CA 1
ATOM 588 C C . LEU A 1 75 ? 13.718 3.547 -29.107 1.00 90.94 75 LEU A C 1
ATOM 590 O O . LEU A 1 75 ? 14.729 2.915 -29.416 1.00 90.94 75 LEU A O 1
ATOM 594 N N . ALA A 1 76 ? 12.680 3.658 -29.941 1.00 90.44 76 ALA A N 1
ATOM 595 C CA . ALA A 1 76 ? 12.668 3.057 -31.274 1.00 90.44 76 ALA A CA 1
ATOM 596 C C . ALA A 1 76 ? 13.741 3.659 -32.203 1.00 90.44 76 ALA A C 1
ATOM 598 O O . ALA A 1 76 ? 14.305 2.956 -33.046 1.00 90.44 76 ALA A O 1
ATOM 599 N N . GLN A 1 77 ? 14.044 4.953 -32.066 1.00 94.12 77 GLN A N 1
ATOM 600 C CA . GLN A 1 77 ? 15.158 5.583 -32.777 1.00 94.12 77 GLN A CA 1
ATOM 601 C C . GLN A 1 77 ? 16.511 5.035 -32.308 1.00 94.12 77 GLN A C 1
ATOM 603 O O . GLN A 1 77 ? 17.295 4.603 -33.153 1.00 94.12 77 GLN A O 1
ATOM 608 N N . LEU A 1 78 ? 16.753 4.965 -30.997 1.00 92.75 78 LEU A N 1
ATOM 609 C CA . LEU A 1 78 ? 17.993 4.426 -30.427 1.00 92.75 78 LEU A CA 1
ATOM 610 C C . LEU A 1 78 ? 18.241 2.974 -30.857 1.00 92.75 78 LEU A C 1
ATOM 612 O O . LEU A 1 78 ? 19.343 2.648 -31.291 1.00 92.75 78 LEU A O 1
ATOM 616 N N . ILE A 1 79 ? 17.210 2.122 -30.842 1.00 92.62 79 ILE A N 1
ATOM 617 C CA . ILE A 1 79 ? 17.313 0.729 -31.313 1.00 92.62 79 ILE A CA 1
ATOM 618 C C . ILE A 1 79 ? 17.768 0.675 -32.779 1.00 92.62 79 ILE A C 1
ATOM 620 O O . ILE A 1 79 ? 18.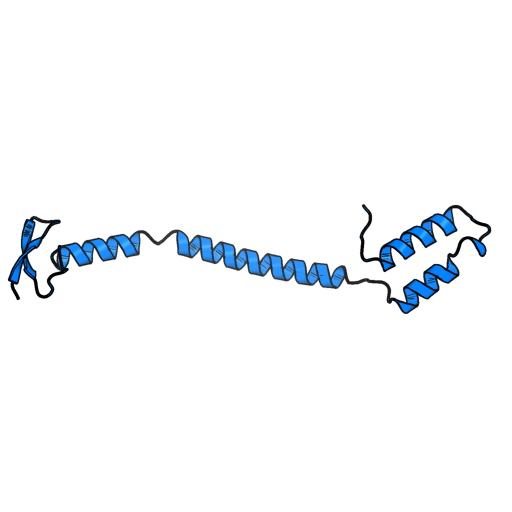658 -0.097 -33.128 1.00 92.62 79 ILE A O 1
ATOM 624 N N . ARG A 1 80 ? 17.198 1.518 -33.650 1.00 93.69 80 ARG A N 1
ATOM 625 C CA . ARG A 1 80 ? 17.586 1.566 -35.072 1.00 93.69 80 ARG A CA 1
ATOM 626 C C . ARG A 1 80 ? 19.001 2.095 -35.287 1.00 93.69 80 ARG A C 1
ATOM 628 O O . ARG A 1 80 ? 19.649 1.684 -36.248 1.00 93.69 80 ARG A O 1
ATOM 635 N N . LEU A 1 81 ? 19.460 3.014 -34.437 1.00 93.75 81 LEU A N 1
ATOM 636 C CA . LEU A 1 81 ? 20.815 3.562 -34.497 1.00 93.75 81 LEU A CA 1
ATOM 637 C C . LEU A 1 81 ? 21.857 2.549 -34.023 1.00 93.75 81 LEU A C 1
ATOM 639 O O . LEU A 1 81 ? 22.937 2.490 -34.601 1.00 93.75 81 LEU A O 1
ATOM 643 N N . CYS A 1 82 ? 21.531 1.735 -33.021 1.00 94.56 82 CYS A N 1
ATOM 644 C CA . CYS A 1 82 ? 22.430 0.729 -32.458 1.00 94.56 82 CYS A CA 1
ATOM 645 C C . CYS A 1 82 ? 22.350 -0.646 -33.142 1.00 94.56 82 CYS A C 1
ATOM 647 O O . CYS A 1 82 ? 23.083 -1.544 -32.737 1.00 94.56 82 CYS A O 1
ATOM 649 N N . HIS A 1 83 ? 21.491 -0.823 -34.155 1.00 92.62 83 HIS A N 1
ATOM 650 C CA . HIS A 1 83 ? 21.179 -2.135 -34.726 1.00 92.62 83 HIS A CA 1
ATOM 651 C C . HIS A 1 83 ? 22.430 -2.893 -35.225 1.00 92.62 83 HIS A C 1
ATOM 653 O O . HIS A 1 83 ? 23.197 -2.319 -36.006 1.00 92.62 83 HIS A O 1
ATOM 659 N N . PRO A 1 84 ? 22.619 -4.179 -34.860 1.00 92.50 84 PRO A N 1
ATOM 660 C CA . PRO A 1 84 ? 23.815 -4.957 -35.198 1.00 92.50 84 PRO A CA 1
ATOM 661 C C . PRO A 1 84 ? 24.151 -5.005 -36.690 1.00 92.50 84 PRO A C 1
ATOM 663 O O . PRO A 1 84 ? 25.313 -4.821 -37.055 1.00 92.50 84 PRO A O 1
ATOM 666 N N . ASP A 1 85 ? 23.140 -5.125 -37.556 1.00 94.06 85 ASP A N 1
ATOM 667 C CA . ASP A 1 85 ? 23.317 -5.130 -39.018 1.00 94.06 85 ASP A CA 1
ATOM 668 C C . ASP A 1 85 ? 24.031 -3.881 -39.551 1.00 94.06 85 ASP A C 1
ATOM 670 O O . ASP A 1 85 ? 24.749 -3.953 -40.545 1.00 94.06 85 ASP A O 1
ATOM 674 N N . LYS A 1 86 ? 23.868 -2.728 -38.889 1.00 90.44 86 LYS A N 1
ATOM 675 C CA . LYS A 1 86 ? 24.509 -1.469 -39.301 1.00 90.44 86 LYS A CA 1
ATOM 676 C C . LYS A 1 86 ? 25.933 -1.316 -38.770 1.00 90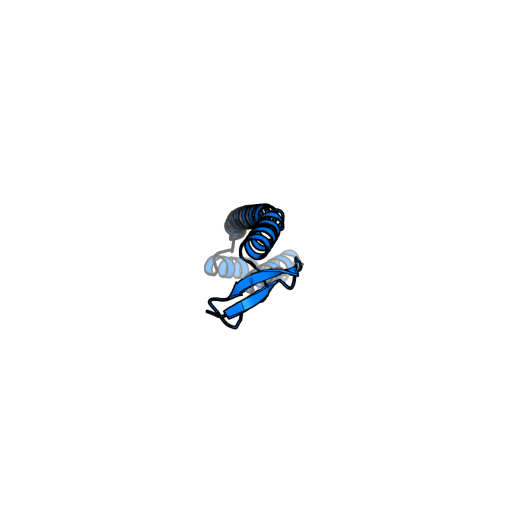.44 86 LYS A C 1
ATOM 678 O O . LYS A 1 86 ? 26.661 -0.449 -39.239 1.00 90.44 86 LYS A O 1
ATOM 683 N N . HIS A 1 87 ? 26.321 -2.153 -37.810 1.00 92.00 87 HIS A N 1
ATOM 684 C CA . HIS A 1 87 ? 27.595 -2.085 -37.091 1.00 92.00 87 HIS A CA 1
ATOM 685 C C . HIS A 1 87 ? 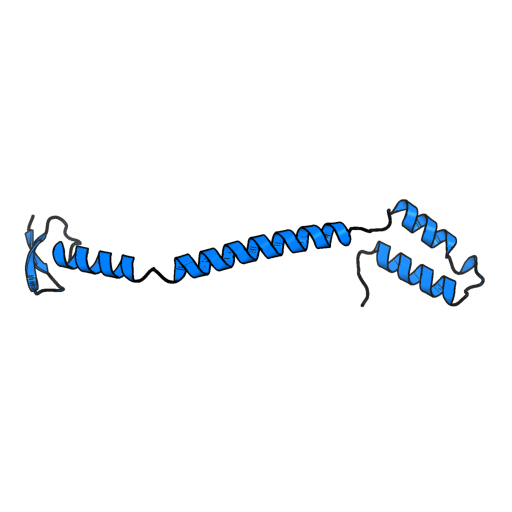28.384 -3.394 -37.189 1.00 92.00 87 HIS A C 1
ATOM 687 O O . HIS A 1 87 ? 29.154 -3.723 -36.284 1.00 92.00 87 HIS A O 1
ATOM 693 N N . GLY A 1 88 ? 28.157 -4.169 -38.255 1.00 91.75 88 GLY A N 1
ATOM 694 C CA . GLY A 1 88 ? 28.889 -5.408 -38.529 1.00 91.75 88 GLY A CA 1
ATOM 695 C C . GLY A 1 88 ? 28.794 -6.439 -37.405 1.00 91.75 88 GLY A C 1
ATOM 696 O O . GLY A 1 88 ? 29.770 -7.131 -37.132 1.00 91.75 88 GLY A O 1
ATOM 697 N N . ASN A 1 89 ? 27.654 -6.507 -36.710 1.00 91.56 89 ASN A N 1
ATOM 698 C CA . ASN A 1 89 ? 27.442 -7.388 -35.558 1.00 91.56 89 ASN A CA 1
ATOM 699 C C . ASN A 1 89 ? 28.472 -7.215 -34.430 1.00 91.56 89 ASN A C 1
ATOM 701 O O . ASN A 1 89 ? 28.774 -8.161 -33.698 1.00 91.56 89 ASN A O 1
ATOM 705 N N . SER A 1 90 ? 29.009 -6.004 -34.253 1.00 95.62 90 SER A N 1
ATOM 706 C CA . SER A 1 90 ? 29.938 -5.722 -33.160 1.00 95.62 90 SER A CA 1
ATOM 707 C C . SER A 1 90 ? 29.332 -6.082 -31.799 1.00 95.62 90 SER A C 1
ATOM 709 O O . SER A 1 90 ? 28.136 -5.899 -31.547 1.00 95.62 90 SER A O 1
ATOM 711 N N . GLN A 1 91 ? 30.173 -6.540 -30.871 1.00 94.25 91 GLN A N 1
ATOM 712 C CA . GLN A 1 91 ? 29.733 -6.898 -29.521 1.00 94.25 91 GLN A CA 1
ATOM 713 C C . GLN A 1 91 ? 28.995 -5.739 -28.822 1.00 94.25 91 GLN A C 1
ATOM 715 O O . GLN A 1 91 ? 28.030 -5.971 -28.095 1.00 94.25 91 GLN A O 1
ATOM 720 N N . GLY A 1 92 ? 29.420 -4.494 -29.068 1.00 93.44 92 GLY A N 1
ATOM 721 C CA . GLY A 1 92 ? 28.779 -3.293 -28.529 1.00 93.44 92 GLY A CA 1
ATOM 722 C C . GLY A 1 92 ? 27.358 -3.083 -29.058 1.00 93.44 92 GLY A C 1
ATOM 723 O O . GLY A 1 92 ? 26.444 -2.875 -28.264 1.00 93.44 92 GLY A O 1
ATOM 724 N N . SER A 1 93 ? 27.153 -3.210 -30.373 1.00 93.88 93 SER A N 1
ATOM 725 C CA . SER A 1 93 ? 25.831 -3.062 -31.006 1.00 93.88 93 SER A CA 1
ATOM 726 C C . SER A 1 93 ? 24.822 -4.112 -30.527 1.00 93.88 93 SER A C 1
ATOM 728 O O . SER A 1 93 ? 23.676 -3.780 -30.213 1.00 93.88 93 SER A O 1
ATOM 730 N N . ASN A 1 94 ? 25.279 -5.357 -30.361 1.00 92.88 94 ASN A N 1
ATOM 731 C CA . ASN A 1 94 ? 24.480 -6.456 -29.820 1.00 92.88 94 ASN A CA 1
ATOM 732 C C . ASN A 1 94 ? 24.062 -6.196 -28.367 1.00 92.88 94 ASN A C 1
ATOM 734 O O . ASN A 1 94 ? 22.878 -6.287 -28.041 1.00 92.88 94 ASN A O 1
ATOM 738 N N . LYS A 1 95 ? 25.012 -5.810 -27.501 1.00 94.81 95 LYS A N 1
ATOM 739 C CA . LYS A 1 95 ? 24.732 -5.495 -26.089 1.00 94.81 95 LYS A CA 1
ATOM 740 C C . LYS A 1 95 ? 23.778 -4.307 -25.945 1.00 94.81 95 LYS A C 1
ATOM 742 O O . LYS A 1 95 ? 22.809 -4.393 -25.195 1.00 94.81 95 LYS A O 1
ATOM 747 N N . ALA A 1 96 ? 24.027 -3.221 -26.676 1.00 93.56 96 ALA A N 1
ATOM 748 C CA . ALA A 1 96 ? 23.202 -2.017 -26.618 1.00 93.56 96 ALA A CA 1
ATOM 749 C C . ALA A 1 96 ? 21.771 -2.281 -27.110 1.00 93.56 96 ALA A C 1
ATOM 751 O O . ALA A 1 96 ? 20.809 -1.902 -26.444 1.00 93.56 96 ALA A O 1
ATOM 752 N N . THR A 1 97 ? 21.619 -2.981 -28.237 1.00 93.00 97 THR A N 1
ATOM 753 C CA . THR A 1 97 ? 20.301 -3.303 -28.804 1.00 93.00 97 THR A CA 1
ATOM 754 C C . THR A 1 97 ? 19.503 -4.233 -27.889 1.00 93.00 97 THR A C 1
ATOM 756 O O . THR A 1 97 ? 18.329 -3.966 -27.640 1.00 93.00 97 THR A O 1
ATOM 759 N N . ALA A 1 98 ? 20.131 -5.272 -27.324 1.00 91.62 98 ALA A N 1
ATOM 760 C CA . ALA A 1 98 ? 19.479 -6.171 -26.368 1.00 91.62 98 ALA A CA 1
ATOM 761 C C . ALA A 1 98 ? 19.001 -5.428 -25.108 1.00 91.62 98 ALA A C 1
ATOM 763 O O . ALA A 1 98 ? 17.857 -5.601 -24.686 1.00 91.62 98 ALA A O 1
ATOM 764 N N . TRP A 1 99 ? 19.838 -4.543 -24.554 1.00 91.56 99 TRP A N 1
ATOM 765 C CA . TRP A 1 99 ? 19.468 -3.731 -23.394 1.00 91.56 99 TRP A CA 1
ATOM 766 C C . TRP A 1 99 ? 18.282 -2.800 -23.695 1.00 91.56 99 TRP A C 1
ATOM 768 O O . TRP A 1 99 ? 17.316 -2.772 -22.933 1.00 91.56 99 TRP A O 1
ATOM 778 N N . LEU A 1 100 ? 18.303 -2.092 -24.833 1.00 91.19 100 LEU A N 1
ATOM 779 C CA . LEU A 1 100 ? 17.217 -1.192 -25.252 1.00 91.19 100 LEU A CA 1
ATOM 780 C C . LEU A 1 100 ? 15.898 -1.942 -25.514 1.00 91.19 100 LEU A C 1
ATOM 782 O O . LEU A 1 100 ? 14.822 -1.438 -25.190 1.00 91.19 100 LEU A O 1
ATOM 786 N N . LEU A 1 101 ? 15.958 -3.160 -26.059 1.00 90.19 101 LEU A N 1
ATOM 787 C CA . LEU A 1 101 ? 14.780 -4.021 -26.219 1.00 90.19 101 LEU A CA 1
ATOM 788 C C . LEU A 1 101 ? 14.203 -4.471 -24.864 1.00 90.19 101 LEU A C 1
ATOM 790 O O . LEU A 1 101 ? 12.980 -4.551 -24.722 1.00 90.19 101 LEU A O 1
ATOM 794 N N . GLY A 1 102 ? 15.051 -4.683 -23.852 1.00 86.12 102 GLY A N 1
ATOM 795 C CA . GLY A 1 102 ? 14.621 -4.921 -22.469 1.00 86.12 102 GLY A CA 1
ATOM 796 C C . GLY A 1 102 ? 13.823 -3.746 -21.895 1.00 86.12 102 GLY A C 1
ATOM 797 O O . GLY A 1 102 ? 12.738 -3.942 -21.345 1.00 86.12 102 GLY A O 1
ATOM 798 N N . GLN A 1 103 ? 14.281 -2.513 -22.146 1.00 83.19 103 GLN A N 1
ATOM 799 C CA . GLN A 1 103 ? 13.574 -1.292 -21.726 1.00 83.19 103 GLN A CA 1
ATOM 800 C C . GLN A 1 103 ? 12.186 -1.148 -22.378 1.00 83.19 103 GLN A C 1
ATOM 802 O O . GLN A 1 103 ? 11.271 -0.603 -21.764 1.00 83.19 103 GLN A O 1
ATOM 807 N N . ARG A 1 104 ? 11.988 -1.683 -23.594 1.00 76.62 104 ARG A N 1
ATOM 808 C CA . ARG A 1 104 ? 10.690 -1.665 -24.300 1.00 76.62 104 ARG A CA 1
ATOM 809 C C . ARG A 1 104 ? 9.632 -2.548 -23.629 1.00 76.62 104 ARG A C 1
ATOM 811 O O . ARG A 1 104 ? 8.442 -2.293 -23.782 1.00 76.62 104 ARG A O 1
ATOM 818 N N . SER A 1 105 ? 10.066 -3.576 -22.903 1.00 65.38 105 SER A N 1
ATOM 819 C CA . SER A 1 105 ? 9.190 -4.576 -22.279 1.00 65.38 105 SER A CA 1
ATOM 820 C C . SER A 1 105 ? 8.780 -4.202 -20.848 1.00 65.38 105 SER A C 1
ATOM 822 O O . SER A 1 105 ? 7.992 -4.917 -20.238 1.00 65.38 105 SER A O 1
ATOM 824 N N . GLY A 1 106 ? 9.327 -3.113 -20.286 1.00 60.34 106 GLY A N 1
ATOM 825 C CA . GLY A 1 106 ? 9.110 -2.710 -18.888 1.00 60.34 106 GLY A CA 1
ATOM 826 C C . GLY A 1 106 ? 9.705 -3.674 -17.851 1.00 60.34 106 GLY A C 1
ATOM 827 O O . GLY A 1 106 ? 9.510 -3.490 -16.652 1.00 60.34 106 GLY A O 1
ATOM 828 N N . VAL A 1 107 ? 10.437 -4.697 -18.298 1.00 49.28 107 VAL A N 1
ATOM 829 C CA . VAL A 1 107 ? 11.106 -5.670 -17.439 1.00 49.28 107 VAL A CA 1
ATOM 830 C C . VAL A 1 107 ? 12.518 -5.161 -17.187 1.00 49.28 107 VAL A C 1
ATOM 832 O O . VAL A 1 107 ? 13.377 -5.217 -18.066 1.00 49.28 107 VAL A O 1
ATOM 835 N N . LEU A 1 108 ? 12.760 -4.662 -15.975 1.00 48.62 108 LEU A N 1
ATOM 836 C CA . LEU A 1 108 ? 14.115 -4.527 -15.448 1.00 48.62 108 LEU A CA 1
ATOM 837 C C . LEU A 1 108 ? 14.702 -5.942 -15.370 1.00 48.62 108 LEU A C 1
ATOM 839 O O . LEU A 1 108 ? 14.289 -6.735 -14.526 1.00 48.62 108 LEU A O 1
ATOM 843 N N . GLN A 1 109 ? 15.598 -6.288 -16.295 1.00 43.00 109 GLN A N 1
ATOM 844 C CA . GLN A 1 109 ? 16.412 -7.490 -16.137 1.00 43.00 109 GLN A CA 1
ATOM 845 C C . GLN A 1 109 ? 17.422 -7.261 -14.997 1.00 43.00 109 GLN A C 1
ATOM 847 O O . GLN A 1 109 ? 17.919 -6.137 -14.881 1.00 43.00 109 GLN A O 1
ATOM 852 N N . PRO A 1 110 ? 17.668 -8.279 -14.148 1.00 48.31 110 PRO A N 1
ATOM 853 C CA . PRO A 1 110 ? 18.617 -8.197 -13.039 1.00 48.31 110 PRO A CA 1
ATOM 854 C C . PRO A 1 110 ? 20.061 -7.982 -13.506 1.00 48.31 110 PRO A C 1
ATOM 856 O O . PRO A 1 110 ? 20.406 -8.440 -14.621 1.00 48.31 110 PRO A O 1
#

Radius of gyration: 35.29 Å; chains: 1; bounding box: 69×22×85 Å

Sequence (110 aa):
MSLATCSTCGNRYQRDEPWKRTCLPCWKKRKRAEQNSAPGTSNELLKARLEILKLQAELSVLRLATTRAIEPGMLAQLIRLCHPDKHGNSQGSNKATAWLLGQRSGVLQP

Foldseek 3Di:
DDWDAAPPPRDIDDDPDPPDRHDPVVVVVVVVVVVVVPPPVVVVVVVVVVVVVVVVVVVVVVVVVVPPQQDPVNLVVQLVVLDCVVVVNDPRSVVSNVVSVCSVVVDPDD

Secondary structure (DSSP, 8-state):
-EEEE-TTT--EEEESSTT--S-HHHHHHHHHHHHHT-HHHHHHHHHHHHHHHHHHHHHHHHHHHH--PPPHHHHHHHHHHH-GGGGTT-HHHHHHHHHHHHHHTT----